Protein AF-0000000087529849 (afdb_homodimer)

Organism: NCBI:txid1859131

pLDDT: mean 92.87, std 8.44, range [58.5, 98.62]

Secondary structure (DSSP, 8-state):
-PPEEEE-HHHHHHHHHHHHH-GGGHHHHHHHHHHHHH-TT-GGG--EE--GGGTT-EEEESSSSEEEEEEEEESSEEEEEEEEEEHHHH-/-PPEEEE-HHHHHHHHHHHHH-GGGHHHHHHHHHHHHH-TT-GGG--EE--GGGTT-EEEESSSSEEEEEEEEESSEEEEEEEEEEHHHH-

InterPro domains:
  IPR035093 Toxin-antitoxin system, RelE/ParE toxin domain superfamily [G3DSA:3.30.2310.20] (3-91)
  IPR035093 Toxin-antitoxin system, RelE/ParE toxin domain superfamily [SSF143011] (1-91)

Nearest PDB structures (foldseek):
  6n90-assembly1_A  TM=7.379E-01  e=7.956E-03  Agrobacterium tumefaciens
  4mmj-assembly1_A  TM=7.821E-01  e=2.127E-02  Escherichia coli BL21(DE3)
  3oei-assembly4_O  TM=7.742E-01  e=4.096E-02  Mycobacterium tuberculosis
  7v5z-assembly1_D  TM=7.765E-01  e=5.323E-02  Staphylococcus aureus subsp. aureus NCTC 8325
  6n90-assembly1_B  TM=6.755E-01  e=2.127E-02  Agrobacterium tumefaciens

Sequence (182 aa):
MTYRLIYTDKYLKKAVEFVKKNPELRSQYEKTLKILERNPQHPSLRLHRLQGRLKDLHSVSINISYRITLEFYFSEKEIVLVNVGHHNEVYMTYRLIYTDKYLKKAVEFVKKNPELRSQYEKTLKILERNPQHPSLRLHRLQGRLKDLHSVSINISYRITLEFYFSEKEIVLVNVGHHNEVY

Solvent-accessible surface area (backbone atoms only — not comparable to full-atom values): 9684 Å² total; per-residue (Å²): 114,68,38,46,76,40,79,39,73,71,26,47,54,43,48,51,53,46,35,69,78,35,60,87,43,42,64,47,47,54,51,40,53,53,46,41,28,48,39,59,78,42,74,83,28,60,59,43,71,41,63,80,95,45,44,81,27,32,35,32,38,55,51,99,57,31,30,38,33,28,32,82,36,60,73,50,41,28,35,36,47,59,44,60,40,47,50,81,71,70,97,114,68,38,44,76,39,78,40,73,71,27,48,54,44,48,52,51,46,35,70,76,35,59,86,45,42,65,48,46,53,51,41,52,53,44,41,28,48,40,58,78,41,73,83,28,59,58,44,71,40,61,81,95,46,42,82,28,31,35,31,37,55,50,100,58,31,30,37,33,29,32,83,37,62,75,50,41,29,34,36,47,59,44,60,38,47,51,80,70,70,98

Radius of gyration: 21.45 Å; Cα contacts (8 Å, |Δi|>4): 329; chains: 2; bounding box: 30×63×40 Å

Foldseek 3Di:
DFADDDADPVNVVVVVVVCVVPVVLVVLVVVLVVCCRVPVPPVQQVWDADDDPRRQWIWGDSDPPDIDIDHDDDPDPDDDDDDDDDPVVVD/DFADDDADPVNVVVVVVVCVVPVVLVVLVVVLVVCCRVPVPPVQQVWDADDDPRRQWIWGDSDPPDIDIDHDDDPDPDDDDDDDDDPVVVD

Structure (mmCIF, N/CA/C/O backbone):
data_AF-0000000087529849-model_v1
#
loop_
_entity.id
_entity.type
_entity.pdbx_description
1 polymer 'mRNA-degrading endonuclease (mRNA interferase) YafQ'
#
loop_
_atom_site.group_PDB
_atom_site.id
_atom_site.type_symbol
_atom_site.label_atom_id
_atom_site.label_alt_id
_atom_site.label_comp_id
_atom_site.label_asym_id
_atom_site.label_entity_id
_atom_site.label_seq_id
_atom_site.pdbx_PDB_ins_code
_atom_site.Cartn_x
_atom_site.Cartn_y
_atom_site.Cartn_z
_atom_site.occupancy
_atom_site.B_iso_or_equiv
_atom_site.auth_seq_id
_atom_site.auth_comp_id
_atom_site.auth_asym_id
_atom_site.auth_atom_id
_atom_site.pdbx_PDB_model_num
ATOM 1 N N . MET A 1 1 ? 10.711 -1.206 -6.996 1 58.5 1 MET A N 1
ATOM 2 C CA . MET A 1 1 ? 10.344 -1.649 -5.652 1 58.5 1 MET A CA 1
ATOM 3 C C . MET A 1 1 ? 9.977 -3.129 -5.652 1 58.5 1 MET A C 1
ATOM 5 O O . MET A 1 1 ? 9.32 -3.609 -6.582 1 58.5 1 MET A O 1
ATOM 9 N N . THR A 1 2 ? 10.766 -3.93 -4.883 1 75.81 2 THR A N 1
ATOM 10 C CA . THR A 1 2 ? 10.555 -5.375 -4.863 1 75.81 2 THR A CA 1
ATOM 11 C C . THR A 1 2 ? 9.523 -5.758 -3.805 1 75.81 2 THR A C 1
ATOM 13 O O . THR A 1 2 ? 9.414 -5.094 -2.771 1 75.81 2 THR A O 1
ATOM 16 N N . TYR A 1 3 ? 8.609 -6.473 -4.219 1 85 3 TYR A N 1
ATOM 17 C CA . TYR A 1 3 ? 7.633 -7.051 -3.303 1 85 3 TYR A CA 1
ATOM 18 C C . TYR A 1 3 ? 8.164 -8.328 -2.668 1 85 3 TYR A C 1
ATOM 20 O O . TYR A 1 3 ? 8.93 -9.07 -3.295 1 85 3 TYR A O 1
ATOM 28 N N . ARG A 1 4 ? 7.77 -8.445 -1.405 1 89.25 4 ARG A N 1
ATOM 29 C CA . ARG A 1 4 ? 8.047 -9.727 -0.758 1 89.25 4 ARG A CA 1
ATOM 30 C C . ARG A 1 4 ? 6.906 -10.711 -0.979 1 89.25 4 ARG A C 1
ATOM 32 O O . ARG A 1 4 ? 5.754 -10.422 -0.652 1 89.25 4 ARG A O 1
ATOM 39 N N . LEU A 1 5 ? 7.246 -11.891 -1.564 1 93.5 5 LEU A N 1
ATOM 40 C CA . LEU A 1 5 ? 6.246 -12.938 -1.723 1 93.5 5 LEU A CA 1
ATOM 41 C C . LEU A 1 5 ? 6.16 -13.805 -0.468 1 93.5 5 LEU A C 1
ATOM 43 O O . LEU A 1 5 ? 7.184 -14.266 0.04 1 93.5 5 LEU A O 1
ATOM 47 N N . ILE A 1 6 ? 4.984 -13.938 0.01 1 94.12 6 ILE A N 1
ATOM 48 C CA . ILE A 1 6 ? 4.734 -14.766 1.18 1 94.12 6 ILE A CA 1
ATOM 49 C C . ILE A 1 6 ? 4.113 -16.094 0.744 1 94.12 6 ILE A C 1
ATOM 51 O O . ILE A 1 6 ? 3.039 -16.109 0.135 1 94.12 6 ILE A O 1
ATOM 55 N N . TYR A 1 7 ? 4.844 -17.203 1.054 1 96.56 7 TYR A N 1
ATOM 56 C CA . TYR A 1 7 ? 4.383 -18.562 0.755 1 96.56 7 TYR A CA 1
ATOM 57 C C . TYR A 1 7 ? 3.801 -19.219 1.997 1 96.56 7 TYR A C 1
ATOM 59 O O . TYR A 1 7 ? 4.539 -19.562 2.926 1 96.56 7 TYR A O 1
ATOM 67 N N . THR A 1 8 ? 2.559 -19.328 1.964 1 94.81 8 THR A N 1
ATOM 68 C CA . THR A 1 8 ? 1.954 -20.078 3.064 1 94.81 8 THR A CA 1
ATOM 69 C C . THR A 1 8 ? 2.154 -21.578 2.875 1 94.81 8 THR A C 1
ATOM 71 O O . THR A 1 8 ? 2.402 -22.047 1.762 1 94.81 8 THR A O 1
ATOM 74 N N . ASP A 1 9 ? 1.99 -22.297 3.998 1 95.38 9 ASP A N 1
ATOM 75 C CA . ASP A 1 9 ? 2.086 -23.75 3.891 1 95.38 9 ASP A CA 1
ATOM 76 C C . ASP A 1 9 ? 1.044 -24.312 2.918 1 95.38 9 ASP A C 1
ATOM 78 O O . ASP A 1 9 ? 1.342 -25.188 2.117 1 95.38 9 ASP A O 1
ATOM 82 N N . LYS A 1 10 ? -0.082 -23.766 3.055 1 96.31 10 LYS A N 1
ATOM 83 C CA . LYS A 1 10 ? -1.167 -24.188 2.18 1 96.31 10 LYS A CA 1
ATOM 84 C C . LYS A 1 10 ? -0.828 -23.938 0.714 1 96.31 10 LYS A C 1
ATOM 86 O O . LYS A 1 10 ? -1.037 -24.797 -0.138 1 96.31 10 LYS A O 1
ATOM 91 N N . TYR A 1 11 ? -0.28 -22.812 0.406 1 97.38 11 TYR A N 1
ATOM 92 C CA . TYR A 1 11 ? 0.069 -22.5 -0.974 1 97.38 11 TYR A CA 1
ATOM 93 C C . TYR A 1 11 ? 1.201 -23.391 -1.471 1 97.38 11 TYR A C 1
ATOM 95 O O . TYR A 1 11 ? 1.18 -23.844 -2.615 1 97.38 11 TYR A O 1
ATOM 103 N N . LEU A 1 12 ? 2.158 -23.562 -0.628 1 97.81 12 LEU A N 1
ATOM 104 C CA . LEU A 1 12 ? 3.307 -24.375 -1.021 1 97.81 12 LEU A CA 1
ATOM 105 C C . LEU A 1 12 ? 2.871 -25.781 -1.42 1 97.81 12 LEU A C 1
ATOM 107 O O . LEU A 1 12 ? 3.375 -26.344 -2.398 1 97.81 12 LEU A O 1
ATOM 111 N N . LYS A 1 13 ? 1.955 -26.328 -0.697 1 97.62 13 LYS A N 1
ATOM 112 C CA . LYS A 1 13 ? 1.441 -27.656 -1.036 1 97.62 13 LYS A CA 1
ATOM 113 C C . LYS A 1 13 ? 0.757 -27.641 -2.4 1 97.62 13 LYS A C 1
ATOM 115 O O . LYS A 1 13 ? 0.988 -28.531 -3.221 1 97.62 13 LYS A O 1
ATOM 120 N N . LYS A 1 14 ? 0.018 -26.672 -2.639 1 97.62 14 LYS A N 1
ATOM 121 C CA . LYS A 1 14 ? -0.68 -26.547 -3.914 1 97.62 14 LYS A CA 1
ATOM 122 C C . LYS A 1 14 ? 0.306 -26.344 -5.062 1 97.62 14 LYS A C 1
ATOM 124 O O . LYS A 1 14 ? 0.134 -26.906 -6.141 1 97.62 14 LYS A O 1
ATOM 129 N N . ALA A 1 15 ? 1.316 -25.516 -4.777 1 98.25 15 ALA A N 1
ATOM 130 C CA . ALA A 1 15 ? 2.316 -25.219 -5.797 1 98.25 15 ALA A CA 1
ATOM 131 C C . ALA A 1 15 ? 3.104 -26.469 -6.176 1 98.25 15 ALA A C 1
ATOM 133 O O . ALA A 1 15 ? 3.377 -26.703 -7.355 1 98.25 15 ALA A O 1
ATOM 134 N N . VAL A 1 16 ? 3.385 -27.234 -5.188 1 97.62 16 VAL A N 1
ATOM 135 C CA . VAL A 1 16 ? 4.117 -28.469 -5.426 1 97.62 16 VAL A CA 1
ATOM 136 C C . VAL A 1 16 ? 3.275 -29.406 -6.285 1 97.62 16 VAL A C 1
ATOM 138 O O . VAL A 1 16 ? 3.764 -29.969 -7.273 1 97.62 16 VAL A O 1
ATOM 141 N N . GLU A 1 17 ? 2.059 -29.609 -5.906 1 97.81 17 GLU A N 1
ATOM 142 C CA . GLU A 1 17 ? 1.161 -30.484 -6.664 1 97.81 17 GLU A CA 1
ATOM 143 C C . GLU A 1 17 ? 0.969 -29.969 -8.086 1 97.81 17 GLU A C 1
ATOM 145 O O . GLU A 1 17 ? 0.956 -30.75 -9.039 1 97.81 17 GLU A O 1
ATOM 150 N N . PHE A 1 18 ? 0.834 -28.734 -8.273 1 98.12 18 PHE A N 1
ATOM 151 C CA . PHE A 1 18 ? 0.639 -28.078 -9.562 1 98.12 18 PHE A CA 1
ATOM 152 C C . PHE A 1 18 ? 1.811 -28.375 -10.5 1 98.12 18 PHE A C 1
ATOM 154 O O . PHE A 1 18 ? 1.613 -28.781 -11.641 1 98.12 18 PHE A O 1
ATOM 161 N N . VAL A 1 19 ? 2.98 -28.156 -9.945 1 97.31 19 VAL A N 1
ATOM 162 C CA . VAL A 1 19 ? 4.176 -28.359 -10.758 1 97.31 19 VAL A CA 1
ATOM 163 C C . VAL A 1 19 ? 4.34 -29.844 -11.07 1 97.31 19 VAL A C 1
ATOM 165 O O . VAL A 1 19 ? 4.762 -30.203 -12.172 1 97.31 19 VAL A O 1
ATOM 168 N N . LYS A 1 20 ? 3.994 -30.656 -10.102 1 97.62 20 LYS A N 1
ATOM 169 C CA . LYS A 1 20 ? 4.066 -32.094 -10.312 1 97.62 20 LYS A CA 1
ATOM 170 C C . LYS A 1 20 ? 3.135 -32.531 -11.438 1 97.62 20 LYS A C 1
ATOM 172 O O . LYS A 1 20 ? 3.5 -33.375 -12.266 1 97.62 20 LYS A O 1
ATOM 177 N N . LYS A 1 21 ? 1.997 -31.984 -11.5 1 97.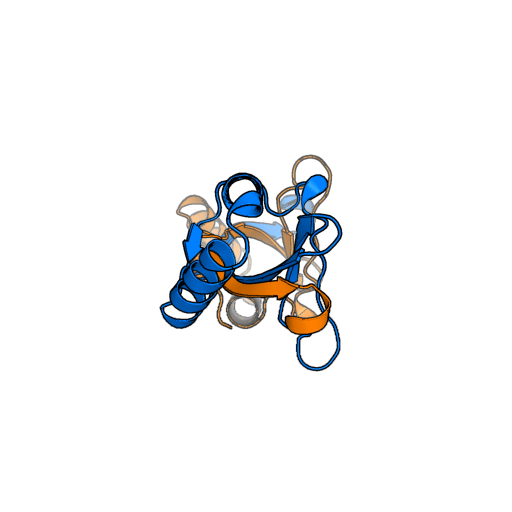19 21 LYS A N 1
ATOM 178 C CA . LYS A 1 21 ? 0.985 -32.344 -12.492 1 97.19 21 LYS A CA 1
ATOM 179 C C . LYS A 1 21 ? 1.262 -31.672 -13.828 1 97.19 21 LYS A C 1
ATOM 181 O O . LYS A 1 21 ? 0.769 -32.125 -14.867 1 97.19 21 LYS A O 1
ATOM 186 N N . ASN A 1 22 ? 2.01 -30.547 -13.781 1 97.25 22 ASN A N 1
ATOM 187 C CA . ASN A 1 22 ? 2.312 -29.766 -14.977 1 97.25 22 ASN A CA 1
ATOM 188 C C . ASN A 1 22 ? 3.793 -29.406 -15.047 1 97.25 22 ASN A C 1
ATOM 190 O O . ASN A 1 22 ? 4.148 -28.234 -15.016 1 97.25 22 ASN A O 1
ATOM 194 N N . PRO A 1 23 ? 4.609 -30.375 -15.18 1 97.38 23 PRO A N 1
ATOM 195 C CA . PRO A 1 23 ? 6.051 -30.109 -15.141 1 97.38 23 PRO A CA 1
ATOM 196 C C . PRO A 1 23 ? 6.504 -29.156 -16.234 1 97.38 23 PRO A C 1
ATOM 198 O O . PRO A 1 23 ? 7.477 -28.406 -16.031 1 97.38 23 PRO A O 1
ATOM 201 N N . GLU A 1 24 ? 5.832 -29.141 -17.297 1 97.44 24 GLU A N 1
ATOM 202 C CA . GLU A 1 24 ? 6.172 -28.266 -18.422 1 97.44 24 GLU A CA 1
ATOM 203 C C . GLU A 1 24 ? 5.945 -26.797 -18.062 1 97.44 24 GLU A C 1
ATOM 205 O O . GLU A 1 24 ? 6.484 -25.906 -18.719 1 97.44 24 GLU A O 1
ATOM 210 N N . LEU A 1 25 ? 5.199 -26.516 -17.078 1 97.75 25 LEU A N 1
ATOM 211 C CA . LEU A 1 25 ? 4.824 -25.156 -16.719 1 97.75 25 LEU A CA 1
ATOM 212 C C . LEU A 1 25 ? 5.773 -24.609 -15.656 1 97.75 25 LEU A C 1
ATOM 214 O O . LEU A 1 25 ? 5.676 -23.438 -15.289 1 97.75 25 LEU A O 1
ATOM 218 N N . ARG A 1 26 ? 6.684 -25.438 -15.219 1 97.88 26 ARG A N 1
ATOM 219 C CA . ARG A 1 26 ? 7.559 -25.047 -14.117 1 97.88 26 ARG A CA 1
ATOM 220 C C . ARG A 1 26 ? 8.289 -23.75 -14.438 1 97.88 26 ARG A C 1
ATOM 222 O O . ARG A 1 26 ? 8.305 -22.828 -13.617 1 97.88 26 ARG A O 1
ATOM 229 N N . SER A 1 27 ? 8.898 -23.641 -15.602 1 97.94 27 SER A N 1
ATOM 230 C CA . SER A 1 27 ? 9.672 -22.469 -15.984 1 97.94 27 SER A CA 1
ATOM 231 C C . SER A 1 27 ? 8.789 -21.219 -16.047 1 97.94 27 SER A C 1
ATOM 233 O O . SER A 1 27 ? 9.18 -20.156 -15.57 1 97.94 27 SER A O 1
ATOM 235 N N . GLN A 1 28 ? 7.664 -21.344 -16.672 1 98.31 28 GLN A N 1
ATOM 236 C CA . GLN A 1 28 ? 6.738 -20.219 -16.781 1 98.31 28 GLN A CA 1
ATOM 237 C C . GLN A 1 28 ? 6.266 -19.781 -15.398 1 98.31 28 GLN A C 1
ATOM 239 O O . GLN A 1 28 ? 6.141 -18.578 -15.141 1 98.31 28 GLN A O 1
ATOM 244 N N . TYR A 1 29 ? 5.988 -20.75 -14.57 1 98.5 29 TYR A N 1
ATOM 245 C CA . TYR A 1 29 ? 5.574 -20.484 -13.195 1 98.5 29 TYR A CA 1
ATOM 246 C C . TYR A 1 29 ? 6.633 -19.688 -12.453 1 98.5 29 TYR A C 1
ATOM 248 O O . TYR A 1 29 ? 6.328 -18.656 -11.852 1 98.5 29 TYR A O 1
ATOM 256 N N . GLU A 1 30 ? 7.898 -20.094 -12.5 1 98.12 30 GLU A N 1
ATOM 257 C CA . GLU A 1 30 ? 9.008 -19.422 -11.836 1 98.12 30 GLU A CA 1
ATOM 258 C C . GLU A 1 30 ? 9.219 -18.016 -12.391 1 98.12 30 GLU A C 1
ATOM 260 O O . GLU A 1 30 ? 9.5 -17.078 -11.633 1 98.12 30 GLU A O 1
ATOM 265 N N . LYS A 1 31 ? 9.141 -17.906 -13.695 1 98.19 31 LYS A N 1
ATOM 266 C CA . LYS A 1 31 ? 9.258 -16.594 -14.328 1 98.19 31 LYS A CA 1
ATOM 267 C C . LYS A 1 31 ? 8.18 -15.641 -13.82 1 98.19 31 LYS A C 1
ATOM 269 O O . LYS A 1 31 ? 8.461 -14.477 -13.531 1 98.19 31 LYS A O 1
ATOM 274 N N . THR A 1 32 ? 6.961 -16.109 -13.766 1 98.31 32 THR A N 1
ATOM 275 C CA . THR A 1 32 ? 5.84 -15.312 -13.281 1 98.31 32 THR A CA 1
ATOM 276 C C . THR A 1 32 ? 6.117 -14.797 -11.875 1 98.31 32 THR A C 1
ATOM 278 O O . THR A 1 32 ? 5.895 -13.617 -11.586 1 98.31 32 THR A O 1
ATOM 281 N N . LEU A 1 33 ? 6.586 -15.656 -10.984 1 98.12 33 LEU A N 1
ATOM 282 C CA . LEU A 1 33 ? 6.895 -15.266 -9.617 1 98.12 33 LEU A CA 1
ATOM 283 C C . LEU A 1 33 ? 7.973 -14.188 -9.586 1 98.12 33 LEU A C 1
ATOM 285 O O . LE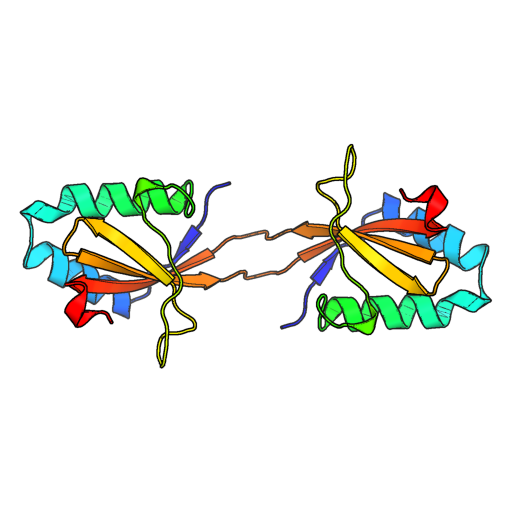U A 1 33 ? 7.895 -13.242 -8.797 1 98.12 33 LEU A O 1
ATOM 289 N N . LYS A 1 34 ? 8.969 -14.312 -10.438 1 97.44 34 LYS A N 1
ATOM 290 C CA . LYS A 1 34 ? 10.062 -13.344 -10.5 1 97.44 34 LYS A CA 1
ATOM 291 C C . LYS A 1 34 ? 9.547 -11.977 -10.938 1 97.44 34 LYS A C 1
ATOM 293 O O . LYS A 1 34 ? 9.922 -10.953 -10.352 1 97.44 34 LYS A O 1
ATOM 298 N N . ILE A 1 35 ? 8.758 -11.953 -11.953 1 96.56 35 ILE A N 1
ATOM 299 C CA . ILE A 1 35 ? 8.188 -10.703 -12.43 1 96.56 35 ILE A CA 1
ATOM 300 C C . ILE A 1 35 ? 7.305 -10.086 -11.344 1 96.56 35 ILE A C 1
ATOM 302 O O . ILE A 1 35 ? 7.367 -8.883 -11.094 1 96.56 35 ILE A O 1
ATOM 306 N N . LEU A 1 36 ? 6.48 -10.922 -10.688 1 96.5 36 LEU A N 1
ATOM 307 C CA . LEU A 1 36 ? 5.574 -10.492 -9.625 1 96.5 36 LEU A CA 1
ATOM 308 C C . LEU A 1 36 ? 6.34 -9.82 -8.492 1 96.5 36 LEU A C 1
ATOM 310 O O . LEU A 1 36 ? 5.914 -8.781 -7.984 1 96.5 36 LEU A O 1
ATOM 314 N N . GLU A 1 37 ? 7.41 -10.438 -8.125 1 93.81 37 GLU A N 1
ATOM 315 C CA . GLU A 1 37 ? 8.258 -9.922 -7.055 1 93.81 37 GLU A CA 1
ATOM 316 C C . GLU A 1 37 ? 8.82 -8.547 -7.414 1 93.81 37 GLU A C 1
ATOM 318 O O . GLU A 1 37 ? 8.945 -7.676 -6.555 1 93.81 37 GLU A O 1
ATOM 323 N N . ARG A 1 38 ? 9.102 -8.375 -8.664 1 90.25 38 ARG A N 1
ATOM 324 C CA . ARG A 1 38 ? 9.773 -7.156 -9.125 1 90.25 38 ARG A CA 1
ATOM 325 C C . ARG A 1 38 ? 8.766 -6.055 -9.422 1 90.25 38 ARG A C 1
ATOM 327 O O . ARG A 1 38 ? 8.977 -4.898 -9.062 1 90.25 38 ARG A O 1
ATOM 334 N N . ASN A 1 39 ? 7.723 -6.441 -10.109 1 89.06 39 ASN A N 1
ATOM 335 C CA . ASN A 1 39 ? 6.711 -5.48 -10.539 1 89.06 39 ASN A CA 1
ATOM 336 C C . ASN A 1 39 ? 5.352 -6.152 -10.742 1 89.06 39 ASN A C 1
ATOM 338 O O . ASN A 1 39 ? 5.008 -6.543 -11.859 1 89.06 39 ASN A O 1
ATOM 342 N N . PRO A 1 40 ? 4.539 -6.117 -9.703 1 92.38 40 PRO A N 1
ATOM 343 C CA . PRO A 1 40 ? 3.24 -6.785 -9.828 1 92.38 40 PRO A CA 1
ATOM 344 C C . PRO A 1 40 ? 2.363 -6.168 -10.914 1 92.38 40 PRO A C 1
ATOM 346 O O . PRO A 1 40 ? 1.451 -6.824 -11.422 1 92.38 40 PRO A O 1
ATOM 349 N N . GLN A 1 41 ? 2.686 -4.945 -11.328 1 88.25 41 GLN A N 1
ATOM 350 C CA . GLN A 1 41 ? 1.846 -4.258 -12.305 1 88.25 41 GLN A CA 1
ATOM 351 C C . GLN A 1 41 ? 2.354 -4.484 -13.727 1 88.25 41 GLN A C 1
ATOM 353 O O . GLN A 1 41 ? 1.852 -3.879 -14.672 1 88.25 41 GLN A O 1
ATOM 358 N N . HIS A 1 42 ? 3.342 -5.254 -13.828 1 92.44 42 HIS A N 1
ATOM 359 C CA . HIS A 1 42 ? 3.836 -5.559 -15.164 1 92.44 42 HIS A CA 1
ATOM 360 C C . HIS A 1 42 ? 2.715 -6.066 -16.062 1 92.44 42 HIS A C 1
ATOM 362 O O . HIS A 1 42 ? 1.952 -6.953 -15.672 1 92.44 42 HIS A O 1
ATOM 368 N N . PRO A 1 43 ? 2.619 -5.645 -17.312 1 93.62 43 PRO A N 1
ATOM 369 C CA . PRO A 1 43 ? 1.487 -5.965 -18.188 1 93.62 43 PRO A CA 1
ATOM 370 C C . PRO A 1 43 ? 1.376 -7.457 -18.484 1 93.62 43 PRO A C 1
ATOM 372 O O . PRO A 1 43 ? 0.271 -7.973 -18.672 1 93.62 43 PRO A O 1
ATOM 375 N N . SER A 1 44 ? 2.436 -8.188 -18.531 1 96.69 44 SER A N 1
ATOM 376 C CA . SER A 1 44 ? 2.4 -9.602 -18.859 1 96.69 44 SER A CA 1
ATOM 377 C C . SER A 1 44 ? 1.656 -10.406 -17.812 1 96.69 44 SER A C 1
ATOM 379 O O . SER A 1 44 ? 1.206 -11.523 -18.062 1 96.69 44 SER A O 1
ATOM 381 N N . LEU A 1 45 ? 1.573 -9.852 -16.656 1 97.44 45 LEU A N 1
ATOM 382 C CA . LEU A 1 45 ? 0.942 -10.562 -15.547 1 97.44 45 LEU A CA 1
ATOM 383 C C . LEU A 1 45 ? -0.577 -10.453 -15.625 1 97.44 45 LEU A C 1
ATOM 385 O O . LEU A 1 45 ? -1.293 -11.242 -15 1 97.44 45 LEU A O 1
ATOM 389 N N . ARG A 1 46 ? -1.048 -9.43 -16.328 1 96 46 ARG A N 1
ATOM 390 C CA . ARG A 1 46 ? -2.482 -9.195 -16.453 1 96 46 ARG A CA 1
ATOM 391 C C . ARG A 1 46 ? -3.158 -9.156 -15.086 1 96 46 ARG A C 1
ATOM 393 O O . ARG A 1 46 ? -4.168 -9.828 -14.867 1 96 46 ARG A O 1
ATOM 400 N N . LEU A 1 47 ? -2.57 -8.547 -14.156 1 95.06 47 LEU A N 1
ATOM 401 C CA . LEU A 1 47 ? -3.072 -8.422 -12.797 1 95.06 47 LEU A CA 1
ATOM 402 C C . LEU A 1 47 ? -4.48 -7.836 -12.789 1 95.06 47 LEU A C 1
ATOM 404 O O . LEU A 1 47 ? -4.742 -6.82 -13.43 1 95.06 47 LEU A O 1
ATOM 408 N N . HIS A 1 48 ? -5.387 -8.422 -12.125 1 93.75 48 HIS A N 1
ATOM 409 C CA . HIS A 1 48 ? -6.727 -7.879 -11.945 1 93.75 48 HIS A CA 1
ATOM 410 C C . HIS A 1 48 ? -7.355 -8.383 -10.656 1 93.75 48 HIS A C 1
ATOM 412 O O . HIS A 1 48 ? -7.02 -9.469 -10.172 1 93.75 48 HIS A O 1
ATOM 418 N N . ARG A 1 49 ? -8.203 -7.562 -10.133 1 88.94 49 ARG A N 1
ATOM 419 C CA . ARG A 1 49 ? -8.961 -7.934 -8.945 1 88.94 49 ARG A CA 1
ATOM 420 C C . ARG A 1 49 ? -10.086 -8.906 -9.289 1 88.94 49 ARG A C 1
ATOM 422 O O . ARG A 1 49 ? -10.766 -8.742 -10.297 1 88.94 49 ARG A O 1
ATOM 429 N N . LEU A 1 50 ? -10.242 -9.875 -8.422 1 93.88 50 LEU A N 1
ATOM 430 C CA . LEU A 1 50 ? -11.32 -10.836 -8.633 1 93.88 50 LEU A CA 1
ATOM 431 C C . LEU A 1 50 ? -12.648 -10.281 -8.125 1 93.88 50 LEU A C 1
ATOM 433 O O . LEU A 1 50 ? -12.688 -9.203 -7.52 1 93.88 50 LEU A O 1
ATOM 437 N N . GLN A 1 51 ? -13.727 -10.969 -8.469 1 92.12 51 GLN A N 1
ATOM 438 C CA . GLN A 1 51 ? -15.062 -10.484 -8.117 1 92.12 51 GLN A CA 1
ATOM 439 C C . GLN A 1 51 ? -15.812 -11.5 -7.266 1 92.12 51 GLN A C 1
ATOM 441 O O . GLN A 1 51 ? -15.289 -12.578 -6.973 1 92.12 51 GLN A O 1
ATOM 446 N N . GLY A 1 52 ? -16.984 -11.023 -6.773 1 92.38 52 GLY A N 1
ATOM 447 C CA . GLY A 1 52 ? -17.812 -11.93 -5.992 1 92.38 52 GLY A CA 1
ATOM 448 C C . GLY A 1 52 ? -17.203 -12.273 -4.641 1 92.38 52 GLY A C 1
ATOM 449 O O . GLY A 1 52 ? -16.812 -11.375 -3.885 1 92.38 52 GLY A O 1
ATOM 450 N N . ARG A 1 53 ? -17.141 -13.664 -4.336 1 90.56 53 ARG A N 1
ATOM 451 C CA . ARG A 1 53 ? -16.672 -14.133 -3.039 1 90.56 53 ARG A CA 1
ATOM 452 C C . ARG A 1 53 ? -15.164 -13.938 -2.912 1 90.56 53 ARG A C 1
ATOM 454 O O . ARG A 1 53 ? -14.617 -13.945 -1.804 1 90.56 53 ARG A O 1
ATOM 461 N N . LEU A 1 54 ? -14.43 -13.805 -4.016 1 90.94 54 LEU A N 1
ATOM 462 C CA . LEU A 1 54 ? -12.977 -13.688 -4.047 1 90.94 54 LEU A CA 1
ATOM 463 C C . LEU A 1 54 ? -12.555 -12.25 -4.316 1 90.94 54 LEU A C 1
ATOM 465 O O . LEU A 1 54 ? -11.438 -11.992 -4.766 1 90.94 54 LEU A O 1
ATOM 469 N N . LYS A 1 55 ? -13.414 -11.305 -3.969 1 89.06 55 LYS A N 1
ATOM 470 C CA . LYS A 1 55 ? -13.234 -9.891 -4.309 1 89.06 55 LYS A CA 1
ATOM 471 C C . LYS A 1 55 ? -12 -9.32 -3.627 1 89.06 55 LYS A C 1
ATOM 473 O O . LYS A 1 55 ? -11.477 -8.289 -4.051 1 89.06 55 LYS A O 1
ATOM 478 N N . ASP A 1 56 ? -11.539 -9.914 -2.609 1 86.19 56 ASP A N 1
ATOM 479 C CA . ASP A 1 56 ? -10.383 -9.398 -1.887 1 86.19 56 ASP A CA 1
ATOM 480 C C . ASP A 1 56 ? -9.078 -9.938 -2.486 1 86.19 56 ASP A C 1
ATOM 482 O O . ASP A 1 56 ? -7.988 -9.508 -2.096 1 86.19 56 ASP A O 1
ATOM 486 N N . LEU A 1 57 ? -9.23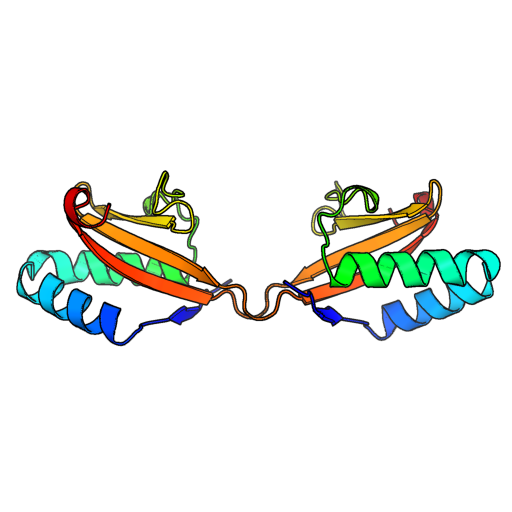4 -10.805 -3.467 1 92.69 57 LEU A N 1
ATOM 487 C CA . LEU A 1 57 ? -8.062 -11.398 -4.098 1 92.69 57 LEU A CA 1
ATOM 488 C C . LEU A 1 57 ? -7.801 -10.773 -5.465 1 92.69 57 LEU A C 1
ATOM 490 O O . LEU A 1 57 ? -8.711 -10.195 -6.07 1 92.69 57 LEU A O 1
ATOM 494 N N . HIS A 1 58 ? -6.535 -10.82 -5.832 1 95.94 58 HIS A N 1
ATOM 495 C CA . HIS A 1 58 ? -6.098 -10.531 -7.191 1 95.94 58 HIS A CA 1
ATOM 496 C C . HIS A 1 58 ? -5.641 -11.805 -7.902 1 95.94 58 HIS A C 1
ATOM 498 O O . HIS A 1 58 ? -5.406 -12.828 -7.262 1 95.94 58 HIS A O 1
ATOM 504 N N . SER A 1 59 ? -5.617 -11.703 -9.195 1 96.69 59 SER A N 1
ATOM 505 C CA . SER A 1 59 ? -5.121 -12.789 -10.031 1 96.69 59 SER A CA 1
ATOM 506 C C . SER A 1 59 ? -4.031 -12.305 -10.984 1 96.69 59 SER A C 1
ATOM 508 O O . SER A 1 59 ? -4.094 -11.18 -11.484 1 96.69 59 SER A O 1
ATOM 510 N N . VAL A 1 60 ? -3.043 -13.195 -11.188 1 98.38 60 VAL A N 1
ATOM 511 C CA . VAL A 1 60 ? -2.059 -12.953 -12.242 1 98.38 60 VAL A CA 1
ATOM 512 C C . VAL A 1 60 ? -1.969 -14.18 -13.148 1 98.38 60 VAL A C 1
ATOM 514 O O . VAL A 1 60 ? -2.201 -15.305 -12.703 1 98.38 60 VAL A O 1
ATOM 517 N N . SER A 1 61 ? -1.575 -13.977 -14.422 1 98.5 61 SER A N 1
ATOM 518 C CA . SER A 1 61 ? -1.524 -15.031 -15.422 1 98.5 61 SER A CA 1
ATOM 519 C C 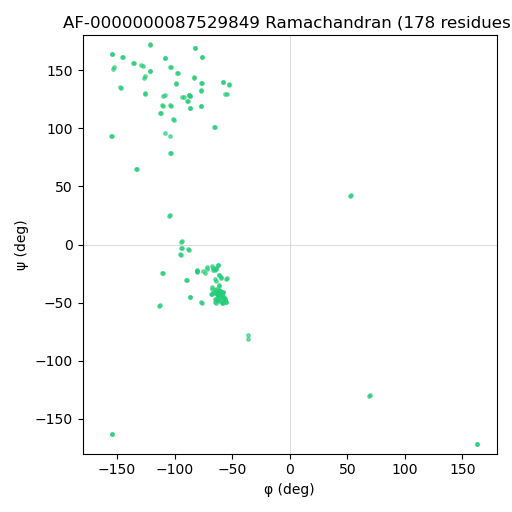. SER A 1 61 ? -0.148 -15.688 -15.461 1 98.5 61 SER A C 1
ATOM 521 O O . SER A 1 61 ? 0.872 -15 -15.539 1 98.5 61 SER A O 1
ATOM 523 N N . ILE A 1 62 ? -0.166 -16.969 -15.344 1 98.56 62 ILE A N 1
ATOM 524 C CA . ILE A 1 62 ? 1.018 -17.719 -15.75 1 98.56 62 ILE A CA 1
ATOM 525 C C . ILE A 1 62 ? 1.076 -17.812 -17.266 1 98.56 62 ILE A C 1
ATOM 527 O O . ILE A 1 62 ? 2.121 -17.562 -17.875 1 98.56 62 ILE A O 1
ATOM 531 N N . ASN A 1 63 ? 0.017 -18.203 -17.844 1 97.38 63 ASN A N 1
ATOM 532 C CA . ASN A 1 63 ? -0.294 -18.203 -19.266 1 97.38 63 ASN A CA 1
ATOM 533 C C . ASN A 1 63 ? -1.799 -18.141 -19.516 1 97.38 63 ASN A C 1
ATOM 535 O O . ASN A 1 63 ? -2.559 -17.719 -18.641 1 97.38 63 ASN A O 1
ATOM 539 N N . ILE A 1 64 ? -2.252 -18.469 -20.719 1 97 64 ILE A N 1
ATOM 540 C CA . ILE A 1 64 ? -3.646 -18.297 -21.125 1 97 64 ILE A CA 1
ATOM 541 C C . ILE A 1 64 ? -4.547 -19.141 -20.219 1 97 64 ILE A C 1
ATOM 543 O O . ILE A 1 64 ? -5.66 -18.719 -19.875 1 97 64 ILE A O 1
ATOM 547 N N . SER A 1 65 ? -4.086 -20.219 -19.625 1 97.88 65 SER A N 1
ATOM 548 C CA . SER A 1 65 ? -4.961 -21.188 -18.969 1 97.88 65 SER A CA 1
ATOM 549 C C . SER A 1 65 ? -4.777 -21.156 -17.453 1 97.88 65 SER A C 1
ATOM 551 O O . SER A 1 65 ? -5.672 -21.562 -16.703 1 97.88 65 SER A O 1
ATOM 553 N N . TYR A 1 66 ? -3.652 -20.734 -16.984 1 98.56 66 TYR A N 1
ATOM 554 C CA . TYR A 1 66 ? -3.328 -20.953 -15.578 1 98.56 66 TYR A CA 1
ATOM 555 C C . TYR A 1 66 ? -3.078 -19.625 -14.867 1 98.56 66 TYR A C 1
ATOM 557 O O . TYR A 1 66 ? -2.559 -18.688 -15.469 1 98.56 66 TYR A O 1
ATOM 565 N N . ARG A 1 67 ? -3.412 -19.594 -13.555 1 98.5 67 ARG A N 1
ATOM 566 C CA . ARG A 1 67 ? -3.365 -18.375 -12.766 1 98.5 67 ARG A CA 1
ATOM 567 C C . ARG A 1 67 ? -2.73 -18.625 -11.398 1 98.5 67 ARG A C 1
ATOM 569 O O . ARG A 1 67 ? -2.734 -19.766 -10.906 1 98.5 67 ARG A O 1
ATOM 576 N N . ILE A 1 68 ? -2.193 -17.625 -10.797 1 98.62 68 ILE A N 1
ATOM 577 C CA . ILE A 1 68 ? -1.938 -17.5 -9.367 1 98.62 68 ILE A CA 1
ATOM 578 C C . ILE A 1 68 ? -2.893 -16.484 -8.758 1 98.62 68 ILE A C 1
ATOM 580 O O . ILE A 1 68 ? -3.033 -15.367 -9.266 1 98.62 68 ILE A O 1
ATOM 584 N N . THR A 1 69 ? -3.594 -16.797 -7.707 1 97.94 69 THR A N 1
ATOM 585 C CA . THR A 1 69 ? -4.348 -15.805 -6.949 1 97.94 69 THR A CA 1
ATOM 586 C C . THR A 1 69 ? -3.559 -15.344 -5.727 1 97.94 69 THR A C 1
ATOM 588 O O . THR A 1 69 ? -2.775 -16.109 -5.16 1 97.94 69 THR A O 1
ATOM 591 N N . LEU A 1 70 ? -3.76 -14.117 -5.391 1 97.38 70 LEU A N 1
ATOM 592 C CA . LEU A 1 70 ? -2.904 -13.523 -4.367 1 97.38 70 LEU A CA 1
ATOM 593 C C . LEU A 1 70 ? -3.617 -12.375 -3.664 1 97.38 70 LEU A C 1
ATOM 595 O O . LEU A 1 70 ? -4.656 -11.906 -4.129 1 97.38 70 LEU A O 1
ATOM 599 N N . GLU A 1 71 ? -3.025 -12.016 -2.494 1 93.19 71 GLU A N 1
ATOM 600 C CA . GLU A 1 71 ? -3.48 -10.867 -1.712 1 93.19 71 GLU A CA 1
ATOM 601 C C . GLU A 1 71 ? -2.336 -9.898 -1.435 1 93.19 71 GLU A C 1
ATOM 603 O O . GLU A 1 71 ? -1.25 -10.312 -1.022 1 93.19 71 GLU A O 1
ATOM 608 N N . PHE A 1 72 ? -2.561 -8.664 -1.702 1 85.81 72 PHE A N 1
ATOM 609 C CA . PHE A 1 72 ? -1.604 -7.648 -1.285 1 85.81 72 PHE A CA 1
ATOM 610 C C . PHE A 1 72 ? -1.742 -7.355 0.204 1 85.81 72 PHE A C 1
ATOM 612 O O . PHE A 1 72 ? -2.855 -7.207 0.713 1 85.81 72 PHE A O 1
ATOM 619 N N . TYR A 1 73 ? -0.613 -7.633 0.821 1 75.38 73 TYR A N 1
ATOM 620 C CA . TYR A 1 73 ? -0.572 -7.273 2.232 1 75.38 73 TYR A CA 1
ATOM 621 C C . TYR A 1 73 ? 0.384 -6.109 2.471 1 75.38 73 TYR A C 1
ATOM 623 O O . TYR A 1 73 ? 1.542 -6.152 2.047 1 75.38 73 TYR A O 1
ATOM 631 N N . PHE A 1 74 ? -0.177 -5.152 2.949 1 66.25 74 PHE A N 1
ATOM 632 C CA . PHE A 1 74 ? 0.633 -3.996 3.309 1 66.25 74 PHE A CA 1
ATOM 633 C C . PHE A 1 74 ? 0.854 -3.938 4.816 1 66.25 74 PHE A C 1
ATOM 635 O O . PHE A 1 74 ? -0.107 -3.908 5.59 1 66.25 74 PHE A O 1
ATOM 642 N N . SER A 1 75 ? 1.838 -4.816 5.258 1 61 75 SER A N 1
ATOM 643 C CA . SER A 1 75 ? 2.025 -4.875 6.703 1 61 75 SER A CA 1
ATOM 644 C C . SER A 1 75 ? 1.846 -3.5 7.336 1 61 75 SER A C 1
ATOM 646 O O . SER A 1 75 ? 1.104 -3.352 8.312 1 61 75 SER A O 1
ATOM 648 N N . GLU A 1 76 ? 2.916 -2.732 7.258 1 60.62 76 GLU A N 1
ATOM 649 C CA . GLU A 1 76 ? 2.814 -1.479 7.996 1 60.62 76 GLU A CA 1
ATOM 6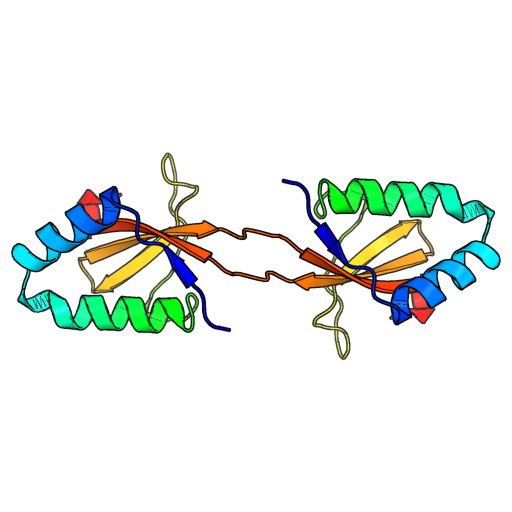50 C C . GLU A 1 76 ? 2.576 -0.301 7.055 1 60.62 76 GLU A C 1
ATOM 652 O O . GLU A 1 76 ? 3.371 -0.058 6.145 1 60.62 76 GLU A O 1
ATOM 657 N N . LYS A 1 77 ? 1.153 -0.091 6.973 1 73.75 77 LYS A N 1
ATOM 658 C CA . LYS A 1 77 ? 0.848 1.136 6.242 1 73.75 77 LYS A CA 1
ATOM 659 C C . LYS A 1 77 ? 1.356 2.363 6.992 1 73.75 77 LYS A C 1
ATOM 661 O O . LYS A 1 77 ? 0.938 2.625 8.125 1 73.75 77 LYS A O 1
ATOM 666 N N . GLU A 1 78 ? 2.518 2.764 6.426 1 85.06 78 GLU A N 1
ATOM 667 C CA . GLU A 1 78 ? 3.088 3.939 7.078 1 85.06 78 GLU A CA 1
ATOM 668 C C . GLU A 1 78 ? 2.748 5.215 6.309 1 85.06 78 GLU A C 1
ATOM 670 O O . GLU A 1 78 ? 2.697 5.207 5.078 1 85.06 78 GLU A O 1
ATOM 675 N N . ILE A 1 79 ? 2.406 6.254 7.086 1 91.81 79 ILE A N 1
ATOM 676 C CA . ILE A 1 79 ? 2.23 7.598 6.547 1 91.81 79 ILE A CA 1
ATOM 677 C C . ILE A 1 79 ? 3.334 8.516 7.074 1 91.81 79 ILE A C 1
ATOM 679 O O . ILE A 1 79 ? 3.443 8.734 8.281 1 91.81 79 ILE A O 1
ATOM 683 N N . VAL A 1 80 ? 4.184 8.953 6.199 1 94.69 80 VAL A N 1
ATOM 684 C CA . VAL A 1 80 ? 5.207 9.922 6.574 1 94.69 80 VAL A CA 1
ATOM 685 C C . VAL A 1 80 ? 4.641 11.336 6.457 1 94.69 80 VAL A C 1
ATOM 687 O O . VAL A 1 80 ? 4.258 11.773 5.367 1 94.69 80 VAL A O 1
ATOM 690 N N . LEU A 1 81 ? 4.574 12.055 7.574 1 97.31 81 LEU A N 1
ATOM 691 C CA . LEU A 1 81 ? 4.141 13.445 7.562 1 97.31 81 LEU A CA 1
ATOM 692 C C . LEU A 1 81 ? 5.254 14.359 7.062 1 97.31 81 LEU A C 1
ATOM 694 O O . LEU A 1 81 ? 6.391 14.273 7.535 1 97.31 81 LEU A O 1
ATOM 698 N N . VAL A 1 82 ? 4.91 15.25 6.129 1 97.06 82 VAL A N 1
ATOM 699 C CA . VAL A 1 82 ? 5.957 15.977 5.414 1 97.06 82 VAL A CA 1
ATOM 700 C C . VAL A 1 82 ? 5.906 17.453 5.781 1 97.06 82 VAL A C 1
ATOM 702 O O . VAL A 1 82 ? 6.938 18.062 6.055 1 97.06 82 VAL A O 1
ATOM 705 N N . ASN A 1 83 ? 4.734 18.094 5.668 1 97.31 83 ASN A N 1
ATOM 706 C CA . ASN A 1 83 ? 4.57 19.516 5.953 1 97.31 83 ASN A CA 1
ATOM 707 C C . ASN A 1 83 ? 3.203 19.812 6.566 1 97.31 83 ASN A C 1
ATOM 709 O O . ASN A 1 83 ? 2.281 19 6.453 1 97.31 83 ASN A O 1
ATOM 713 N N . VAL A 1 84 ? 3.127 20.984 7.191 1 98.56 84 VAL A N 1
ATOM 714 C CA . VAL A 1 84 ? 1.874 21.469 7.754 1 98.56 84 VAL A CA 1
ATOM 715 C C . VAL A 1 84 ? 1.83 23 7.66 1 98.56 84 VAL A C 1
ATOM 717 O O . VAL A 1 84 ? 2.836 23.672 7.902 1 98.56 84 VAL A O 1
ATOM 720 N N . GLY A 1 85 ? 0.776 23.531 7.262 1 97.69 85 GLY A N 1
ATOM 721 C CA . GLY A 1 85 ? 0.628 24.969 7.145 1 97.69 85 GLY A CA 1
ATOM 722 C C . GLY A 1 85 ? -0.536 25.375 6.266 1 97.69 85 GLY A C 1
ATOM 723 O O . G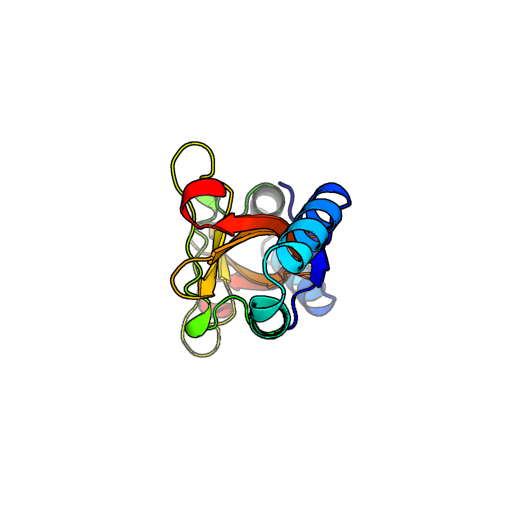LY A 1 85 ? -1.417 24.578 5.973 1 97.69 85 GLY A O 1
ATOM 724 N N . HIS A 1 86 ? -0.597 26.703 5.992 1 97.25 86 HIS A N 1
ATOM 725 C CA . HIS A 1 86 ? -1.606 27.203 5.07 1 97.25 86 HIS A CA 1
ATOM 726 C C . HIS A 1 86 ? -1.486 26.547 3.699 1 97.25 86 HIS A C 1
ATOM 728 O O . HIS A 1 86 ? -0.377 26.297 3.219 1 97.25 86 HIS A O 1
ATOM 734 N N . HIS A 1 87 ? -2.643 26.219 3.072 1 94.9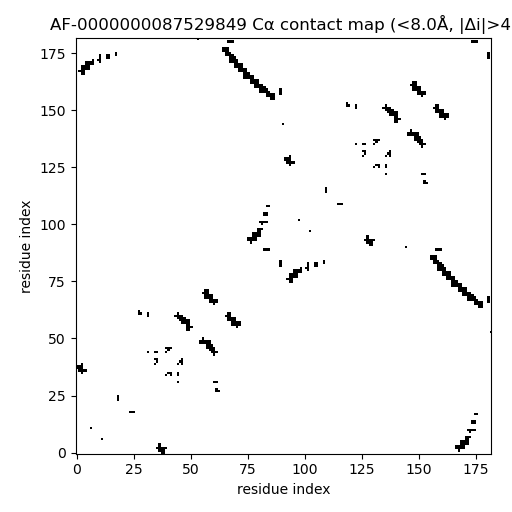4 87 HIS A N 1
ATOM 735 C CA . HIS A 1 87 ? -2.656 25.438 1.839 1 94.94 87 HIS A CA 1
ATOM 736 C C . HIS A 1 87 ? -1.789 26.094 0.767 1 94.94 87 HIS A C 1
ATOM 738 O O . HIS A 1 87 ? -1.138 25.406 -0.016 1 94.94 87 HIS A O 1
ATOM 744 N N . ASN A 1 88 ? -1.646 27.422 0.779 1 91.88 88 ASN A N 1
ATOM 745 C CA . ASN A 1 88 ? -0.809 28.141 -0.186 1 91.88 88 ASN A CA 1
ATOM 746 C C . ASN A 1 88 ? 0.675 27.938 0.11 1 91.88 88 ASN A C 1
ATOM 748 O O . ASN A 1 88 ? 1.517 28.109 -0.773 1 91.88 88 ASN A O 1
ATOM 752 N N . GLU A 1 89 ? 0.992 27.656 1.278 1 91.31 89 GLU A N 1
ATOM 753 C CA . GLU A 1 89 ? 2.381 27.547 1.713 1 91.31 89 GLU A CA 1
ATOM 754 C C . GLU A 1 89 ? 2.906 26.125 1.534 1 91.31 89 GLU A C 1
ATOM 756 O O . GLU A 1 89 ? 4.102 25.922 1.315 1 91.31 89 GLU A O 1
ATOM 761 N N . VAL A 1 90 ? 2.084 25.156 1.638 1 89.69 90 VAL A N 1
ATOM 762 C CA . VAL A 1 90 ? 2.568 23.766 1.654 1 89.69 90 VAL A CA 1
ATOM 763 C C . VAL A 1 90 ? 2.518 23.188 0.244 1 89.69 90 VAL A C 1
ATOM 765 O O . VAL A 1 90 ? 3.029 22.094 -0 1 89.69 90 VAL A O 1
ATOM 768 N N . TYR A 1 91 ? 1.917 23.922 -0.58 1 83.75 91 TYR A N 1
ATOM 769 C CA . TYR A 1 91 ? 1.884 23.5 -1.975 1 83.75 91 TYR A CA 1
ATOM 770 C C . TYR A 1 91 ? 3.012 24.156 -2.77 1 83.75 91 TYR A C 1
ATOM 772 O O . TYR A 1 91 ? 3.451 25.25 -2.449 1 83.75 91 TYR A O 1
ATOM 780 N N . MET B 1 1 ? -8.078 -0.759 9.766 1 58.5 1 MET B N 1
ATOM 781 C CA . MET B 1 1 ? -6.629 -0.867 9.672 1 58.5 1 MET B CA 1
ATOM 782 C C . MET B 1 1 ? -5.961 0.457 10.031 1 58.5 1 MET B C 1
ATOM 784 O O . MET B 1 1 ? -6.453 1.524 9.664 1 58.5 1 MET B O 1
ATOM 788 N N . THR B 1 2 ? -5.129 0.415 11.117 1 75.75 2 THR B N 1
ATOM 789 C CA . THR B 1 2 ? -4.492 1.636 11.602 1 75.75 2 THR B CA 1
ATOM 790 C C . THR B 1 2 ? -3.17 1.88 10.883 1 75.75 2 THR B C 1
ATOM 792 O O . THR B 1 2 ? -2.488 0.933 10.492 1 75.75 2 THR B O 1
ATOM 795 N N . TYR B 1 3 ? -3.047 3.01 10.398 1 84.88 3 TYR B N 1
ATOM 796 C CA . TYR B 1 3 ? -1.785 3.449 9.812 1 84.88 3 TYR B CA 1
ATOM 797 C C . TYR B 1 3 ? -0.832 3.955 10.891 1 84.88 3 TYR B C 1
ATOM 799 O O . TYR B 1 3 ? -1.267 4.512 11.906 1 84.88 3 TYR B O 1
ATOM 807 N N . ARG B 1 4 ? 0.428 3.65 10.617 1 89.31 4 ARG B N 1
ATOM 808 C CA . ARG B 1 4 ? 1.447 4.254 11.469 1 89.31 4 ARG B CA 1
ATOM 809 C C . ARG B 1 4 ? 1.896 5.602 10.914 1 89.31 4 ARG B C 1
ATOM 811 O O . ARG B 1 4 ? 2.332 5.691 9.766 1 89.31 4 ARG B O 1
ATOM 818 N N . LEU B 1 5 ? 1.769 6.648 11.766 1 93.5 5 LEU B N 1
ATOM 819 C CA . LEU B 1 5 ? 2.268 7.961 11.367 1 93.5 5 LEU B CA 1
ATOM 820 C C . LEU B 1 5 ? 3.746 8.109 11.711 1 93.5 5 LEU B C 1
ATOM 822 O O . LEU B 1 5 ? 4.156 7.824 12.844 1 93.5 5 LEU B O 1
ATOM 826 N N . ILE B 1 6 ? 4.48 8.492 10.734 1 94.12 6 ILE B N 1
ATOM 827 C CA . ILE B 1 6 ? 5.91 8.719 10.922 1 94.12 6 ILE B CA 1
ATOM 828 C C . ILE B 1 6 ? 6.184 10.219 10.984 1 94.12 6 ILE B C 1
ATOM 830 O O . ILE B 1 6 ? 5.891 10.953 10.031 1 94.12 6 ILE B O 1
ATOM 834 N N . TYR B 1 7 ? 6.75 10.648 12.141 1 96.56 7 TYR B N 1
ATOM 835 C CA . TYR B 1 7 ? 7.121 12.047 12.359 1 96.56 7 TYR B CA 1
ATOM 836 C C . TYR B 1 7 ? 8.617 12.242 12.18 1 96.56 7 TYR B C 1
ATOM 838 O O . TYR B 1 7 ? 9.414 11.797 13.008 1 96.56 7 TYR B O 1
ATOM 846 N N . THR B 1 8 ? 8.93 12.859 11.133 1 94.81 8 THR B N 1
ATOM 847 C CA . THR B 1 8 ? 10.336 13.195 10.961 1 94.81 8 THR B CA 1
ATOM 848 C C . THR B 1 8 ? 10.719 14.383 11.836 1 94.81 8 THR B C 1
ATOM 850 O O . THR B 1 8 ? 9.852 15.156 12.258 1 94.81 8 THR B O 1
ATOM 853 N N . ASP B 1 9 ? 12.031 14.523 12.055 1 95.31 9 ASP B N 1
ATOM 854 C CA . ASP B 1 9 ? 12.492 15.68 12.812 1 95.31 9 ASP B CA 1
ATOM 855 C C . ASP B 1 9 ? 12.07 16.984 12.133 1 95.31 9 ASP B C 1
ATOM 857 O O . ASP B 1 9 ? 11.648 17.938 12.805 1 95.31 9 ASP B O 1
ATOM 861 N N . LYS B 1 10 ? 12.227 16.969 10.891 1 96.38 10 LYS B N 1
ATOM 862 C CA . LYS B 1 10 ? 11.859 18.156 10.125 1 96.38 10 LYS B CA 1
ATOM 863 C C . LYS B 1 10 ? 10.375 18.469 10.289 1 96.38 10 LYS B C 1
ATOM 865 O O . LYS B 1 10 ? 10.008 19.641 10.492 1 96.38 10 LYS B O 1
ATOM 870 N N . TYR B 1 11 ? 9.555 17.5 10.25 1 97.38 11 TYR B N 1
ATOM 871 C CA . TYR B 1 11 ? 8.125 17.734 10.391 1 97.38 11 TYR B CA 1
ATOM 872 C C . TYR B 1 11 ? 7.781 18.188 11.797 1 97.38 11 TYR B C 1
ATOM 874 O O . TYR B 1 11 ? 6.949 19.078 11.984 1 97.38 11 TYR B O 1
ATOM 882 N N . LEU B 1 12 ? 8.375 17.562 12.734 1 97.81 12 LEU B N 1
ATOM 883 C CA . LEU B 1 12 ? 8.094 17.906 14.117 1 97.81 12 LEU B CA 1
ATOM 884 C C . LEU B 1 12 ? 8.391 19.375 14.391 1 97.81 12 LEU B C 1
ATOM 886 O O . LEU B 1 12 ? 7.629 20.047 15.078 1 97.81 12 LEU B O 1
ATOM 890 N N . LYS B 1 13 ? 9.453 19.859 13.859 1 97.56 13 LYS B N 1
ATOM 891 C CA . LYS B 1 13 ? 9.789 21.266 14.016 1 97.56 13 LYS B CA 1
ATOM 892 C C . LYS B 1 13 ? 8.727 22.156 13.391 1 97.56 13 LYS B C 1
ATOM 894 O O . LYS B 1 13 ? 8.289 23.141 14 1 97.56 13 LYS B O 1
ATOM 899 N N . LYS B 1 14 ? 8.297 21.797 12.281 1 97.62 14 LYS B N 1
ATOM 900 C CA . LYS B 1 14 ? 7.266 22.562 11.586 1 97.62 14 LYS B CA 1
ATOM 901 C C . LYS B 1 14 ? 5.941 22.516 12.344 1 97.62 14 LYS B C 1
ATOM 903 O O . LYS B 1 14 ? 5.246 23.531 12.445 1 97.62 14 LYS B O 1
ATOM 908 N N . ALA B 1 15 ? 5.645 21.312 12.844 1 98.25 15 ALA B N 1
ATOM 909 C CA . ALA B 1 15 ? 4.395 21.141 13.578 1 98.25 15 ALA B CA 1
ATOM 910 C C . ALA B 1 15 ? 4.375 21.969 14.852 1 98.25 15 ALA B C 1
ATOM 912 O O . ALA B 1 15 ? 3.359 22.578 15.188 1 98.25 15 ALA B O 1
ATOM 913 N N . VAL B 1 16 ? 5.5 22.016 15.469 1 97.62 16 VAL B N 1
ATOM 914 C CA . VAL B 1 16 ? 5.609 22.797 16.688 1 97.62 16 VAL B CA 1
ATOM 915 C C . VAL B 1 16 ? 5.406 24.281 16.375 1 97.62 16 VAL B C 1
ATOM 917 O O . VAL B 1 16 ? 4.637 24.969 17.047 1 97.62 16 VAL B O 1
ATOM 920 N N . GLU B 1 17 ? 6.09 24.766 15.406 1 97.81 17 GLU B N 1
ATOM 921 C CA . GLU B 1 17 ? 5.957 26.172 15.008 1 97.81 17 GLU B CA 1
ATOM 922 C C . GLU B 1 17 ? 4.527 26.484 14.578 1 97.81 17 GLU B C 1
ATOM 924 O O . GLU B 1 17 ? 3.986 27.531 14.922 1 97.81 17 GLU B O 1
ATOM 929 N N . PHE B 1 18 ? 3.912 25.641 13.891 1 98.12 18 PHE B N 1
ATOM 930 C CA . PHE B 1 18 ? 2.551 25.812 13.398 1 98.12 18 PHE B CA 1
ATOM 931 C C . PHE B 1 18 ? 1.571 25.969 14.555 1 98.12 18 PHE B C 1
ATOM 933 O O . PHE B 1 18 ? 0.755 26.891 14.555 1 98.12 18 PHE B O 1
ATOM 940 N N . VAL B 1 19 ? 1.714 25.062 15.484 1 97.25 19 VAL B N 1
ATOM 941 C CA . VAL B 1 19 ? 0.804 25.109 16.625 1 97.25 19 VAL B CA 1
ATOM 942 C C . VAL B 1 19 ? 1.074 26.359 17.453 1 97.25 19 VAL B C 1
ATOM 944 O O . VAL B 1 19 ? 0.145 26.969 17.984 1 97.25 19 VAL B O 1
ATOM 947 N N . LYS B 1 20 ? 2.33 26.688 17.562 1 97.62 20 LYS B N 1
ATOM 948 C CA . LYS B 1 20 ? 2.691 27.891 18.297 1 97.62 20 LYS B CA 1
ATOM 949 C C . LYS B 1 20 ? 2.066 29.141 17.656 1 97.62 20 LYS B C 1
ATOM 951 O O . LYS B 1 20 ? 1.576 30.016 18.359 1 97.62 20 LYS B O 1
ATOM 956 N N . LYS B 1 21 ? 2.051 29.188 16.391 1 97.12 21 LYS B N 1
ATOM 957 C CA . LYS B 1 21 ? 1.539 30.344 15.648 1 97.12 21 LYS B CA 1
ATOM 958 C C . LYS B 1 21 ? 0.016 30.312 15.562 1 97.12 21 LYS B C 1
ATOM 960 O O . LYS B 1 21 ? -0.623 31.328 15.32 1 97.12 21 LYS B O 1
ATOM 965 N N . ASN B 1 22 ? -0.53 29.094 15.711 1 97.31 22 ASN B N 1
ATOM 966 C CA . ASN B 1 22 ? -1.971 28.891 15.594 1 97.31 22 ASN B CA 1
ATOM 967 C C . ASN B 1 22 ? -2.508 28.031 16.734 1 97.31 22 ASN B C 1
ATOM 969 O O . ASN B 1 22 ? -3.037 26.953 16.5 1 97.31 22 ASN B O 1
ATOM 973 N N . PRO B 1 23 ? -2.426 28.531 17.906 1 97.38 23 PRO B N 1
ATOM 974 C CA . PRO B 1 23 ? -2.814 27.719 19.047 1 97.38 23 PRO B CA 1
ATOM 975 C C . PRO B 1 23 ? -4.27 27.266 18.984 1 97.38 23 PRO B C 1
ATOM 977 O O . PRO B 1 23 ? -4.613 26.203 19.5 1 97.38 23 PRO B O 1
ATOM 980 N N . GLU B 1 24 ? -5.082 28.016 18.375 1 97.44 24 GLU B N 1
ATOM 981 C CA . GLU B 1 24 ? -6.504 27.703 18.25 1 97.44 24 GLU B CA 1
ATOM 982 C C . GLU B 1 24 ? -6.723 26.469 17.375 1 97.44 24 GLU B C 1
ATOM 984 O O . GLU B 1 24 ? -7.785 25.859 17.422 1 97.44 24 GLU B O 1
ATOM 989 N N . LEU B 1 25 ? -5.793 26.125 16.594 1 97.75 25 LEU B N 1
ATOM 990 C CA . LEU B 1 25 ? -5.926 25.031 15.633 1 97.75 25 LEU B CA 1
ATOM 991 C C . LEU B 1 25 ? -5.41 23.719 16.219 1 97.75 25 LEU B C 1
ATOM 993 O O . LEU B 1 25 ? -5.516 22.656 15.594 1 97.75 25 LEU B O 1
ATOM 997 N N . ARG B 1 26 ? -4.895 23.812 17.422 1 97.81 26 ARG B N 1
ATOM 998 C CA . ARG B 1 26 ? -4.262 22.641 18.031 1 97.81 26 ARG B CA 1
ATOM 999 C C . ARG B 1 26 ? -5.219 21.469 18.062 1 97.81 26 ARG B C 1
ATOM 1001 O O . ARG B 1 26 ? -4.859 20.359 17.672 1 97.81 26 ARG B O 1
ATOM 1008 N N . SER B 1 27 ? -6.438 21.672 18.547 1 98 27 SER B N 1
ATOM 1009 C CA . SER B 1 27 ? -7.414 20.594 18.672 1 98 27 SER B CA 1
ATOM 1010 C C . SER B 1 27 ? -7.766 20 17.312 1 98 27 SER B C 1
ATOM 1012 O O . SER B 1 27 ? -7.848 18.781 17.172 1 98 27 SER B O 1
ATOM 1014 N N . GLN B 1 28 ? -8.047 20.844 16.359 1 98.31 28 GLN B N 1
ATOM 1015 C CA . GLN B 1 28 ? -8.375 20.375 15.016 1 98.31 28 GLN B CA 1
ATOM 1016 C C . GLN B 1 28 ? -7.219 19.594 14.414 1 98.31 28 GLN B C 1
ATOM 1018 O O . GLN B 1 28 ? -7.434 18.578 13.742 1 98.31 28 GLN B O 1
ATOM 1023 N N . TYR B 1 29 ? -6.035 20.094 14.633 1 98.5 29 TYR B N 1
ATOM 1024 C CA . TYR B 1 29 ? -4.82 19.438 14.164 1 98.5 29 TYR B CA 1
ATOM 1025 C C . TYR B 1 29 ? -4.711 18.016 14.734 1 98.5 29 TYR B C 1
ATOM 1027 O O . TYR B 1 29 ? -4.52 17.062 13.992 1 98.5 29 TYR B O 1
ATOM 1035 N N . GLU B 1 30 ? -4.871 17.844 16.047 1 98.12 30 GLU B N 1
ATOM 1036 C CA . GLU B 1 30 ? -4.785 16.562 16.719 1 98.12 30 GLU B CA 1
ATOM 1037 C C . GLU B 1 30 ? -5.883 15.609 16.25 1 98.12 30 GLU B C 1
ATOM 1039 O O . GLU B 1 30 ? -5.645 14.414 16.062 1 98.12 30 GLU B O 1
ATOM 1044 N N . LYS B 1 31 ? -7.078 16.141 16.109 1 98.19 31 LYS B N 1
ATOM 1045 C CA . LYS B 1 31 ? -8.188 15.344 15.594 1 98.19 31 LYS B CA 1
ATOM 1046 C C . LYS B 1 31 ? -7.875 14.805 14.203 1 98.19 31 LYS B C 1
ATOM 1048 O O . LYS B 1 31 ? -8.141 13.633 13.906 1 98.19 31 LYS B O 1
ATOM 1053 N N . THR B 1 32 ? -7.367 15.648 13.336 1 98.38 32 THR B N 1
ATOM 1054 C CA . THR B 1 32 ? -7 15.258 11.977 1 98.38 32 THR B CA 1
ATOM 1055 C C . THR B 1 32 ? -6.012 14.094 12 1 98.38 32 THR B C 1
ATOM 1057 O O . THR B 1 32 ? -6.176 13.125 11.258 1 98.38 32 THR B O 1
ATOM 1060 N N . LEU B 1 33 ? -4.984 14.188 12.836 1 98.12 33 LEU B N 1
ATOM 1061 C CA . LEU B 1 33 ? -3.986 13.125 12.938 1 98.12 33 LEU B CA 1
ATOM 1062 C C . LEU B 1 33 ? -4.629 11.82 13.391 1 98.12 33 LEU B C 1
ATOM 1064 O O . LEU B 1 33 ? -4.277 10.75 12.883 1 98.12 33 LEU B O 1
ATOM 1068 N N . LYS B 1 34 ? -5.559 11.898 14.312 1 97.44 34 LYS B N 1
ATOM 1069 C CA . LYS B 1 34 ? -6.234 10.703 14.82 1 97.44 34 LYS B CA 1
ATOM 1070 C C . LYS B 1 34 ? -7.055 10.031 13.719 1 97.44 34 LYS B C 1
ATOM 1072 O O . LYS B 1 34 ? -7.016 8.805 13.578 1 97.44 34 LYS B O 1
ATOM 1077 N N . ILE B 1 35 ? -7.801 10.805 13 1 96.69 35 ILE B N 1
ATOM 1078 C CA . ILE B 1 35 ? -8.594 10.266 11.906 1 96.69 35 ILE B CA 1
ATOM 1079 C C . ILE B 1 35 ? -7.676 9.648 10.852 1 96.69 35 ILE B C 1
ATOM 1081 O O . ILE B 1 35 ? -7.941 8.555 10.344 1 96.69 35 ILE B O 1
ATOM 1085 N N . LEU B 1 36 ? -6.582 10.344 10.516 1 96.44 36 LEU B N 1
ATOM 1086 C CA . LEU B 1 36 ? -5.609 9.898 9.523 1 96.44 36 LEU B CA 1
ATOM 1087 C C . LEU B 1 36 ? -5.039 8.531 9.898 1 96.44 36 LEU B C 1
ATOM 1089 O O . LEU B 1 36 ? -4.902 7.656 9.047 1 96.44 36 LEU B O 1
ATOM 1093 N N . GLU B 1 37 ? -4.684 8.414 11.148 1 93.75 37 GLU B N 1
ATOM 1094 C CA . GLU B 1 37 ? -4.125 7.172 11.664 1 93.75 37 GLU B CA 1
ATOM 1095 C C . GLU B 1 37 ? -5.117 6.02 11.523 1 93.75 37 GLU B C 1
ATOM 1097 O O . GLU B 1 37 ? -4.727 4.887 11.242 1 93.75 37 GLU B O 1
ATOM 1102 N N . ARG B 1 38 ? -6.363 6.34 11.68 1 90.19 38 ARG B N 1
ATOM 1103 C CA . ARG B 1 38 ? -7.402 5.316 11.695 1 90.19 38 ARG B CA 1
ATOM 1104 C C . ARG B 1 38 ? -7.883 4.996 10.289 1 90.19 38 ARG B C 1
ATOM 1106 O O . ARG B 1 38 ? -8.07 3.83 9.938 1 90.19 38 ARG B O 1
ATOM 1113 N N . ASN B 1 39 ? -8.109 6.039 9.523 1 89.06 39 ASN B N 1
ATOM 1114 C CA . ASN B 1 39 ? -8.648 5.891 8.18 1 89.06 39 ASN B CA 1
ATOM 1115 C C . ASN B 1 39 ? -8.266 7.07 7.289 1 89.06 39 ASN B C 1
ATOM 1117 O O . ASN B 1 39 ? -9.031 8.023 7.148 1 89.06 39 ASN B O 1
ATOM 1121 N N . PRO B 1 40 ? -7.18 6.906 6.578 1 92.44 40 PRO B N 1
ATOM 1122 C CA . PRO B 1 40 ? -6.738 8.023 5.734 1 92.44 40 PRO B CA 1
ATOM 1123 C C . PRO B 1 40 ? -7.754 8.383 4.656 1 92.44 40 PRO B C 1
ATOM 1125 O O . PRO B 1 40 ? -7.742 9.508 4.145 1 92.44 40 PRO B O 1
ATOM 1128 N N . GLN B 1 41 ? -8.672 7.473 4.383 1 88.44 41 GLN B N 1
ATOM 1129 C CA . GLN B 1 41 ? -9.625 7.711 3.303 1 88.44 41 GLN B CA 1
ATOM 1130 C C . GLN B 1 41 ? -10.914 8.328 3.836 1 88.44 41 GLN B C 1
ATOM 1132 O O . GLN B 1 41 ? -11.898 8.469 3.1 1 88.44 41 GLN B O 1
ATOM 1137 N N . HIS B 1 42 ? -10.914 8.562 5.059 1 92.31 42 HIS B N 1
ATOM 1138 C CA . HIS B 1 42 ? -12.102 9.203 5.617 1 92.31 42 HIS B CA 1
ATOM 1139 C C . HIS B 1 42 ? -12.453 10.469 4.844 1 92.31 42 HIS B C 1
ATOM 1141 O O . HIS B 1 42 ? -11.586 11.312 4.594 1 92.31 42 HIS B O 1
ATOM 1147 N N . PRO B 1 43 ? -13.719 10.75 4.547 1 93.5 43 PRO B N 1
ATOM 1148 C CA . PRO B 1 43 ? -14.117 11.867 3.68 1 93.5 43 PRO B CA 1
ATOM 1149 C C . PRO B 1 43 ? -13.773 13.227 4.273 1 93.5 43 PRO B C 1
ATOM 1151 O O . PRO B 1 43 ? -13.5 14.18 3.531 1 93.5 43 PRO B O 1
ATOM 1154 N N . SER B 1 44 ? -13.75 13.375 5.555 1 96.75 44 SER B N 1
ATOM 1155 C CA . SER B 1 44 ? -13.492 14.664 6.184 1 96.75 44 SER B CA 1
ATOM 1156 C C . SER B 1 44 ? -12.062 15.133 5.914 1 96.75 44 SER B C 1
ATOM 1158 O O . SER B 1 44 ? -11.766 16.312 6.031 1 96.75 44 SER B O 1
ATOM 1160 N N . LEU B 1 45 ? -11.227 14.234 5.602 1 97.88 45 LEU B N 1
ATOM 1161 C CA . LEU B 1 45 ? -9.82 14.562 5.402 1 97.88 45 LEU B CA 1
ATOM 1162 C C . LEU B 1 45 ? -9.586 15.148 4.012 1 97.88 45 LEU B C 1
ATOM 1164 O O . LEU B 1 45 ? -8.555 15.773 3.762 1 97.88 45 LEU B O 1
ATOM 1168 N N . ARG B 1 46 ? -10.523 14.82 3.088 1 95.88 46 ARG B N 1
ATOM 1169 C CA . ARG B 1 46 ? -10.406 15.281 1.711 1 95.88 46 ARG B CA 1
ATOM 1170 C C . ARG B 1 46 ? -9.055 14.914 1.119 1 95.88 46 ARG B C 1
ATOM 1172 O O . ARG B 1 46 ? -8.375 15.766 0.536 1 95.88 46 ARG B O 1
ATOM 1179 N N . LEU B 1 47 ? -8.609 13.75 1.354 1 94.88 47 LEU B N 1
ATOM 1180 C CA . LEU B 1 47 ? -7.332 13.242 0.871 1 94.88 47 LEU B CA 1
ATOM 1181 C C . LEU B 1 47 ? -7.242 13.352 -0.647 1 94.88 47 LEU B C 1
ATOM 1183 O O . LEU B 1 47 ? -8.164 12.945 -1.36 1 94.88 47 LEU B O 1
ATOM 1187 N N . HIS B 1 48 ? -6.227 13.883 -1.154 1 93.94 48 HIS B N 1
ATOM 1188 C CA . HIS B 1 48 ? -5.98 13.922 -2.592 1 93.94 48 HIS B CA 1
ATOM 1189 C C . HIS B 1 48 ? -4.488 13.984 -2.896 1 93.94 48 HIS B C 1
ATOM 1191 O O . HIS B 1 48 ? -3.703 14.469 -2.082 1 93.94 48 HIS B O 1
ATOM 1197 N N . ARG B 1 49 ? -4.152 13.477 -4.027 1 89.31 49 ARG B N 1
ATOM 1198 C CA . ARG B 1 49 ? -2.773 13.531 -4.504 1 89.31 49 ARG B CA 1
ATOM 1199 C C . ARG B 1 49 ? -2.441 14.922 -5.047 1 89.31 49 ARG B C 1
ATOM 1201 O O . ARG B 1 49 ? -3.254 15.531 -5.742 1 89.31 49 ARG B O 1
ATOM 1208 N N . LEU B 1 50 ? -1.252 15.352 -4.723 1 93.81 50 LEU B N 1
ATOM 1209 C CA . LEU B 1 50 ? -0.821 16.641 -5.238 1 93.81 50 LEU B CA 1
ATOM 1210 C C . LEU B 1 50 ? -0.291 16.516 -6.66 1 93.81 50 LEU B C 1
ATOM 1212 O O . LEU B 1 50 ? -0.166 15.406 -7.184 1 93.81 50 LEU B O 1
ATOM 1216 N N . GLN B 1 51 ? -0.085 17.672 -7.309 1 92.31 51 GLN B N 1
ATOM 1217 C CA . GLN B 1 51 ? 0.331 17.672 -8.711 1 92.31 51 GLN B CA 1
ATOM 1218 C C . GLN B 1 51 ? 1.664 18.391 -8.883 1 92.31 51 GLN B C 1
ATOM 1220 O O . GLN B 1 51 ? 2.242 18.891 -7.914 1 92.31 51 GLN B O 1
ATOM 1225 N N . GLY B 1 52 ? 2.152 18.266 -10.133 1 92.38 52 GLY B N 1
ATOM 1226 C CA . GLY B 1 52 ? 3.395 18.969 -10.43 1 92.38 52 GLY B CA 1
ATOM 1227 C C . GLY B 1 52 ? 4.594 18.375 -9.711 1 92.38 52 GLY B C 1
ATOM 1228 O O . GLY B 1 52 ? 4.828 17.156 -9.781 1 92.38 52 GLY B O 1
ATOM 1229 N N . ARG B 1 53 ? 5.41 19.328 -9.008 1 89.62 53 ARG B N 1
ATOM 1230 C CA . ARG B 1 53 ? 6.645 18.906 -8.344 1 89.62 53 ARG B CA 1
ATOM 1231 C C . ARG B 1 53 ? 6.344 18.094 -7.098 1 89.62 53 ARG B C 1
ATOM 1233 O O . ARG B 1 53 ? 7.215 17.375 -6.598 1 89.62 53 ARG B O 1
ATOM 1240 N N . LEU B 1 54 ? 5.168 18.172 -6.531 1 90.81 54 LEU B N 1
ATOM 1241 C CA . LEU B 1 54 ? 4.766 17.5 -5.301 1 90.81 54 LEU B CA 1
ATOM 1242 C C . LEU B 1 54 ? 3.855 16.312 -5.605 1 90.81 54 LEU B C 1
ATOM 1244 O O . LEU B 1 54 ? 3.1 15.875 -4.738 1 90.81 54 LEU B O 1
ATOM 1248 N N . LYS B 1 55 ? 3.971 15.773 -6.805 1 89.06 55 LYS B N 1
ATOM 1249 C CA . LYS B 1 55 ? 3.066 14.742 -7.309 1 89.06 55 LYS B CA 1
ATOM 1250 C C . LYS B 1 55 ? 3.17 13.461 -6.477 1 89.06 55 LYS B C 1
ATOM 1252 O O . LYS B 1 55 ? 2.268 12.625 -6.5 1 89.06 55 LYS B O 1
ATOM 1257 N N . ASP B 1 56 ? 4.207 13.281 -5.785 1 86.12 56 ASP B N 1
ATOM 1258 C CA . ASP B 1 56 ? 4.391 12.07 -4.988 1 86.12 56 ASP B CA 1
ATOM 1259 C C . ASP B 1 56 ? 3.779 12.234 -3.598 1 86.12 56 ASP B C 1
ATOM 1261 O O . ASP B 1 56 ? 3.717 11.273 -2.826 1 86.12 56 ASP B O 1
ATOM 1265 N N . LEU B 1 57 ? 3.303 13.422 -3.334 1 92.62 57 LEU B N 1
ATOM 1266 C CA . LEU B 1 57 ? 2.717 13.703 -2.025 1 92.62 57 LEU B CA 1
ATOM 1267 C C . LEU B 1 57 ? 1.195 13.727 -2.104 1 92.62 57 LEU B C 1
ATOM 1269 O O . LEU B 1 57 ? 0.627 13.914 -3.182 1 92.62 57 LEU B O 1
ATOM 1273 N N . HIS B 1 58 ? 0.604 13.406 -0.975 1 95.94 58 HIS B N 1
ATOM 1274 C CA . HIS B 1 58 ? -0.819 13.617 -0.741 1 95.94 58 HIS B CA 1
ATOM 1275 C C . HIS B 1 58 ? -1.053 14.758 0.246 1 95.94 58 HIS B C 1
ATOM 1277 O O . HIS B 1 58 ? -0.125 15.188 0.936 1 95.94 58 HIS B O 1
ATOM 1283 N N . SER B 1 59 ? -2.23 15.258 0.207 1 96.62 59 SER B N 1
ATOM 1284 C CA . SER B 1 59 ? -2.658 16.297 1.144 1 96.62 59 SER B CA 1
ATOM 1285 C C . SER B 1 59 ? -3.938 15.883 1.869 1 96.62 59 SER B C 1
ATOM 1287 O O . SER B 1 59 ? -4.812 15.242 1.284 1 96.62 59 SER B O 1
ATOM 1289 N N . VAL B 1 60 ? -4.008 16.297 3.148 1 98.44 60 VAL B N 1
ATOM 1290 C CA . VAL B 1 60 ? -5.258 16.188 3.891 1 98.44 60 VAL B CA 1
ATOM 1291 C C . VAL B 1 60 ? -5.602 17.531 4.531 1 98.44 60 VAL B C 1
ATOM 1293 O O . VAL B 1 60 ? -4.707 18.312 4.855 1 98.44 60 VAL B O 1
ATOM 1296 N N . SER B 1 61 ? -6.898 17.766 4.785 1 98.56 61 SER B N 1
ATOM 1297 C CA . SER B 1 61 ? -7.379 19.047 5.309 1 98.56 61 SER B CA 1
ATOM 1298 C C . SER B 1 61 ? -7.469 19.016 6.828 1 98.56 61 SER B C 1
ATOM 1300 O O . SER B 1 61 ? -8.055 18.094 7.406 1 98.56 61 SER B O 1
ATOM 1302 N N . ILE B 1 62 ? -6.855 19.984 7.406 1 98.5 62 ILE B N 1
ATOM 1303 C CA . ILE B 1 62 ? -7.18 20.266 8.797 1 98.5 62 ILE B CA 1
ATOM 1304 C C . ILE B 1 62 ? -8.516 21.016 8.875 1 98.5 62 ILE B C 1
ATOM 1306 O O . ILE B 1 62 ? -9.383 20.656 9.672 1 98.5 62 ILE B O 1
ATOM 1310 N N . ASN B 1 63 ? -8.633 22.016 8.117 1 97.38 63 ASN B N 1
ATOM 1311 C CA . ASN B 1 63 ? -9.836 22.781 7.816 1 97.38 63 ASN B CA 1
ATOM 1312 C C . ASN B 1 63 ? -9.734 23.469 6.461 1 97.38 63 ASN B C 1
ATOM 1314 O O . ASN B 1 63 ? -8.961 23.047 5.598 1 97.38 63 ASN B O 1
ATOM 1318 N N . ILE B 1 64 ? -10.578 24.469 6.203 1 97 64 ILE B N 1
ATOM 1319 C CA . ILE B 1 64 ? -10.68 25.078 4.887 1 97 64 ILE B CA 1
ATOM 1320 C C . ILE B 1 64 ? -9.344 25.703 4.5 1 97 64 ILE B C 1
ATOM 1322 O O . ILE B 1 64 ? -8.961 25.688 3.328 1 97 64 ILE B O 1
ATOM 1326 N N . SER B 1 65 ? -8.5 26.109 5.406 1 97.81 65 SER B N 1
ATOM 1327 C CA . SER B 1 65 ? -7.34 26.922 5.098 1 97.81 65 SER B CA 1
ATOM 1328 C C . SER B 1 65 ? -6.043 26.141 5.262 1 97.81 65 SER B C 1
ATOM 1330 O O . SER B 1 65 ? -5.02 26.484 4.672 1 97.81 65 SER B O 1
ATOM 1332 N N . TYR B 1 66 ? -6.027 25.125 6.066 1 98.56 66 TYR B N 1
ATOM 1333 C CA . TYR B 1 66 ? -4.762 24.516 6.469 1 98.56 66 TYR B CA 1
ATOM 1334 C C . TYR B 1 66 ? -4.715 23.047 6.078 1 98.56 66 TYR B C 1
ATOM 1336 O O . TYR B 1 66 ? -5.738 22.359 6.09 1 98.56 66 TYR B O 1
ATOM 1344 N N . ARG B 1 67 ? -3.482 22.578 5.789 1 98.5 67 ARG B N 1
ATOM 1345 C CA . ARG B 1 67 ? -3.27 21.234 5.266 1 98.5 67 ARG B CA 1
ATOM 1346 C C . ARG B 1 67 ? -2.098 20.547 5.969 1 98.5 67 ARG B C 1
ATOM 1348 O O . ARG B 1 67 ? -1.207 21.219 6.492 1 98.5 67 ARG B O 1
ATOM 1355 N N . ILE B 1 68 ? -2.088 19.25 5.969 1 98.62 68 ILE B N 1
ATOM 1356 C CA . ILE B 1 68 ? -0.919 18.406 6.16 1 98.62 68 ILE B CA 1
ATOM 1357 C C . ILE B 1 68 ? -0.569 17.703 4.848 1 98.62 68 ILE B C 1
ATOM 1359 O O . ILE B 1 68 ? -1.437 17.109 4.203 1 98.62 68 ILE B O 1
ATOM 1363 N N . THR B 1 69 ? 0.646 17.781 4.391 1 97.94 69 THR B N 1
ATOM 1364 C CA . THR B 1 69 ? 1.095 16.953 3.273 1 97.94 69 THR B CA 1
ATOM 1365 C C . THR B 1 69 ? 1.827 15.719 3.773 1 97.94 69 THR B C 1
ATOM 1367 O O . THR B 1 69 ? 2.461 15.75 4.828 1 97.94 69 THR B O 1
ATOM 1370 N N . LEU B 1 70 ? 1.679 14.68 3.027 1 97.31 70 LEU B N 1
ATOM 1371 C CA . LEU B 1 70 ? 2.166 13.391 3.518 1 97.31 70 LEU B CA 1
ATOM 1372 C C . LEU B 1 70 ? 2.492 12.453 2.359 1 97.31 70 LEU B C 1
ATOM 1374 O O . LEU B 1 70 ? 2.117 12.727 1.215 1 97.31 70 LEU B O 1
ATOM 1378 N N . GLU B 1 71 ? 3.271 11.391 2.736 1 93 71 GLU B N 1
ATOM 1379 C CA . GLU B 1 71 ? 3.613 10.32 1.805 1 93 71 GLU B CA 1
ATOM 1380 C C . GLU B 1 71 ? 3.225 8.961 2.367 1 93 71 GLU B C 1
ATOM 1382 O O . GLU B 1 71 ? 3.521 8.648 3.523 1 93 71 GLU B O 1
ATOM 1387 N N . PHE B 1 72 ? 2.543 8.203 1.587 1 85.75 72 PHE B N 1
ATOM 1388 C CA . PHE B 1 72 ? 2.301 6.812 1.96 1 85.75 72 PHE B CA 1
ATOM 1389 C C . PHE B 1 72 ? 3.543 5.965 1.719 1 85.75 72 PHE B C 1
ATOM 1391 O O . PHE B 1 72 ? 4.191 6.086 0.677 1 85.75 72 PHE B O 1
ATOM 1398 N N . TYR B 1 73 ? 3.959 5.434 2.852 1 75.31 73 TYR B N 1
ATOM 1399 C CA . TYR B 1 73 ? 5.066 4.488 2.734 1 75.31 73 TYR B CA 1
ATOM 1400 C C . TYR B 1 73 ? 4.605 3.068 3.035 1 75.31 73 TYR B C 1
ATOM 1402 O O . TYR B 1 73 ? 3.996 2.814 4.078 1 75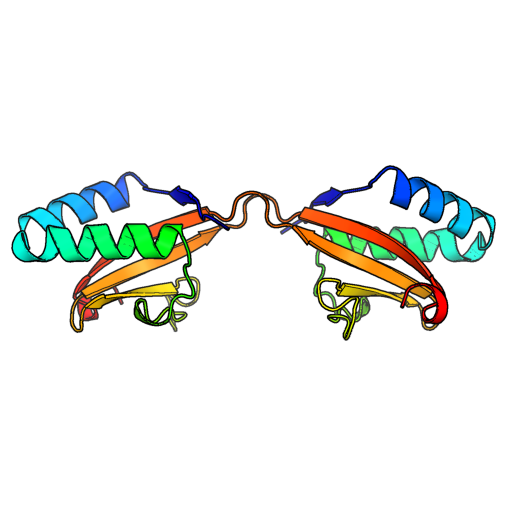.31 73 TYR B O 1
ATOM 1410 N N . PHE B 1 74 ? 4.77 2.328 2.084 1 66.31 74 PHE B N 1
ATOM 1411 C CA . PHE B 1 74 ? 4.449 0.917 2.262 1 66.31 74 PHE B CA 1
ATOM 1412 C C . PHE B 1 74 ? 5.723 0.091 2.424 1 66.31 74 PHE B C 1
ATOM 1414 O O . PHE B 1 74 ? 6.594 0.109 1.555 1 66.31 74 PHE B O 1
ATOM 1421 N N . SER B 1 75 ? 6.27 0.166 3.701 1 61.22 75 SER B N 1
ATOM 1422 C CA . SER B 1 75 ? 7.543 -0.524 3.896 1 61.22 75 SER B CA 1
ATOM 1423 C C . SER B 1 75 ? 7.598 -1.817 3.09 1 61.22 75 SER B C 1
ATOM 1425 O O . SER B 1 75 ? 8.586 -2.082 2.398 1 61.22 75 SER B O 1
ATOM 1427 N N . GLU B 1 76 ? 6.922 -2.816 3.648 1 60.88 76 GLU B N 1
ATOM 1428 C CA . GLU B 1 76 ? 7.082 -4.098 2.965 1 60.88 76 GLU B CA 1
ATOM 1429 C C . GLU B 1 76 ? 5.809 -4.488 2.221 1 60.88 76 GLU B C 1
ATOM 1431 O O . GLU B 1 76 ? 4.734 -4.562 2.816 1 60.88 76 GLU B O 1
ATOM 1436 N N . LYS B 1 77 ? 5.945 -4.074 0.873 1 73.5 77 LYS B N 1
ATOM 1437 C CA . LYS B 1 77 ? 4.852 -4.578 0.044 1 73.5 77 LYS B CA 1
ATOM 1438 C C . LYS B 1 77 ? 4.895 -6.098 -0.057 1 73.5 77 LYS B C 1
ATOM 1440 O O . LYS B 1 77 ? 5.879 -6.668 -0.534 1 73.5 77 LYS B O 1
ATOM 1445 N N . GLU B 1 78 ? 3.973 -6.609 0.786 1 85.12 78 GLU B N 1
ATOM 1446 C CA . GLU B 1 78 ? 3.936 -8.07 0.767 1 85.12 78 GLU B CA 1
ATOM 1447 C C . GLU B 1 78 ? 2.809 -8.578 -0.123 1 85.12 78 GLU B C 1
ATOM 1449 O O . GLU B 1 78 ? 1.734 -7.977 -0.184 1 85.12 78 GLU B O 1
ATOM 1454 N N . ILE B 1 79 ? 3.133 -9.648 -0.886 1 91.94 79 ILE B N 1
ATOM 1455 C CA . ILE B 1 79 ? 2.143 -10.391 -1.658 1 91.94 79 ILE B CA 1
ATOM 1456 C C . ILE B 1 79 ? 1.986 -11.797 -1.083 1 91.94 79 ILE B C 1
ATOM 1458 O O . ILE B 1 79 ? 2.941 -12.57 -1.066 1 91.94 79 ILE B O 1
ATOM 1462 N N . VAL B 1 80 ? 0.85 -12.055 -0.536 1 94.75 80 VAL B N 1
ATOM 1463 C CA . VAL B 1 80 ? 0.553 -13.406 -0.06 1 94.75 80 VAL B CA 1
ATOM 1464 C C . VAL B 1 80 ? -0.011 -14.242 -1.204 1 94.75 80 VAL B C 1
ATOM 1466 O O . VAL B 1 80 ? -1.068 -13.922 -1.753 1 94.75 80 VAL B O 1
ATOM 1469 N N . LEU B 1 81 ? 0.703 -15.312 -1.572 1 97.38 81 LEU B N 1
ATOM 1470 C CA . LEU B 1 81 ? 0.213 -16.234 -2.59 1 97.38 81 LEU B CA 1
ATOM 1471 C C . LEU B 1 81 ? -0.854 -17.156 -2.016 1 97.38 81 LEU B C 1
ATOM 1473 O O . LEU B 1 81 ? -0.653 -17.766 -0.959 1 97.38 81 LEU B O 1
ATOM 1477 N N . VAL B 1 82 ? -1.964 -17.297 -2.738 1 97.06 82 VAL B N 1
ATOM 1478 C CA . VAL B 1 82 ? -3.125 -17.938 -2.141 1 97.06 82 VAL B CA 1
ATOM 1479 C C . VAL B 1 82 ? -3.4 -19.266 -2.855 1 97.06 82 VAL B C 1
ATOM 1481 O O . VAL B 1 82 ? -3.639 -20.297 -2.211 1 97.06 82 VAL B O 1
ATOM 1484 N N . ASN B 1 83 ? -3.51 -19.25 -4.184 1 97.38 83 ASN B N 1
ATOM 1485 C CA . ASN B 1 83 ? -3.807 -20.453 -4.973 1 97.38 83 ASN B CA 1
ATOM 1486 C C . ASN B 1 83 ? -3.084 -20.422 -6.316 1 97.38 83 ASN B C 1
ATOM 1488 O O . ASN B 1 83 ? -2.639 -19.375 -6.77 1 97.38 83 ASN B O 1
ATOM 1492 N N . VAL B 1 84 ? -2.99 -21.625 -6.91 1 98.56 84 VAL B N 1
ATOM 1493 C CA . VAL B 1 84 ? -2.416 -21.781 -8.242 1 98.56 84 VAL B CA 1
ATOM 1494 C C . VAL B 1 84 ? -3.115 -22.922 -8.977 1 98.56 84 VAL B C 1
ATOM 1496 O O . VAL B 1 84 ? -3.406 -23.969 -8.383 1 98.56 84 VAL B O 1
ATOM 1499 N N . GLY B 1 85 ? -3.451 -22.734 -10.164 1 97.75 85 GLY B N 1
ATOM 1500 C CA . GLY B 1 85 ? -4.113 -23.766 -10.953 1 97.75 85 GLY B CA 1
ATOM 1501 C C . GLY B 1 85 ? -4.801 -23.203 -12.188 1 97.75 85 GLY B C 1
ATOM 1502 O O . GLY B 1 85 ? -4.531 -22.078 -12.609 1 97.75 85 GLY B O 1
ATOM 1503 N N . HIS B 1 86 ? -5.578 -24.094 -12.844 1 97.31 86 HIS B N 1
ATOM 1504 C CA . HIS B 1 86 ? -6.379 -23.672 -13.984 1 97.31 86 HIS B CA 1
ATOM 1505 C C . HIS B 1 86 ? -7.344 -22.562 -13.594 1 97.31 86 HIS B C 1
ATOM 1507 O O . HIS B 1 86 ? -7.914 -22.578 -12.5 1 97.31 86 HIS B O 1
ATOM 1513 N N . HIS B 1 87 ? -7.504 -21.547 -14.5 1 95 87 HIS B N 1
ATOM 1514 C CA . HIS B 1 87 ? -8.273 -20.359 -14.18 1 95 87 HIS B CA 1
ATOM 1515 C C . HIS B 1 87 ? -9.68 -20.703 -13.719 1 95 87 HIS B C 1
ATOM 1517 O O . HIS B 1 87 ? -10.234 -20.047 -12.836 1 95 87 HIS B O 1
ATOM 1523 N N . ASN B 1 88 ? -10.242 -21.828 -14.18 1 92.19 88 ASN B N 1
ATOM 1524 C CA . ASN B 1 88 ? -11.578 -22.266 -13.766 1 92.19 88 ASN B CA 1
ATOM 1525 C C . ASN B 1 88 ? -11.562 -22.844 -12.352 1 92.19 88 ASN B C 1
ATOM 1527 O O . ASN B 1 88 ? -12.602 -22.906 -11.695 1 92.19 88 ASN B O 1
ATOM 1531 N N . GLU B 1 89 ? -10.477 -23.281 -11.922 1 91.62 89 GLU B N 1
ATOM 1532 C CA . GLU B 1 89 ? -10.352 -23.953 -10.625 1 91.62 89 GLU B CA 1
ATOM 1533 C C . GLU B 1 89 ? -10.039 -22.953 -9.516 1 91.62 89 GLU B C 1
ATOM 1535 O O . GLU B 1 89 ? -10.406 -23.172 -8.359 1 91.62 89 GLU B O 1
ATOM 1540 N N . VAL B 1 90 ? -9.367 -21.891 -9.812 1 89.94 90 VAL B N 1
ATOM 1541 C CA . VAL B 1 90 ? -8.898 -21 -8.758 1 89.94 90 VAL B CA 1
ATOM 1542 C C . VAL B 1 90 ? -9.891 -19.859 -8.562 1 89.94 90 VAL B C 1
ATOM 1544 O O . VAL B 1 90 ? -9.773 -19.094 -7.605 1 89.94 90 VAL B O 1
ATOM 1547 N N . TYR B 1 91 ? -10.789 -19.828 -9.438 1 83.69 91 TYR B N 1
ATOM 1548 C CA . TYR B 1 91 ? -11.836 -18.828 -9.297 1 83.69 91 TYR B CA 1
ATOM 1549 C C . TYR B 1 91 ? -13.055 -19.406 -8.586 1 83.69 91 TYR B C 1
ATOM 1551 O O . TYR B 1 91 ? -13.32 -20.609 -8.688 1 83.69 91 TYR B O 1
#